Protein AF-A0A1Y0LL55-F1 (afdb_monomer_lite)

Secondary structure (DSSP, 8-state):
--TTHHHHHTGGGS-HHHHHHHHHHHHHHHHHHHHTTTSHHHHHHHHHHHHHHHHTHHHHHHHHHHHHHHHHHHHHHHHSS--S--PEEPPP-HHHHHHHHHHHHHT-HHHHHHHHHHHHHHTTTS--EE--

Structure (mmCIF, N/CA/C/O backbone):
data_AF-A0A1Y0LL55-F1
#
_entry.id   AF-A0A1Y0LL55-F1
#
loop_
_atom_site.group_PDB
_atom_site.id
_atom_site.type_symbol
_atom_site.label_atom_id
_atom_site.label_alt_id
_atom_site.label_comp_id
_atom_site.label_asym_id
_atom_site.label_entity_id
_atom_site.label_seq_id
_atom_site.pdbx_PDB_ins_code
_atom_site.Cartn_x
_atom_site.Cartn_y
_atom_site.Cartn_z
_atom_site.occupancy
_atom_site.B_iso_or_equiv
_atom_site.auth_seq_id
_atom_site.auth_comp_id
_atom_site.auth_asym_id
_atom_site.auth_atom_id
_atom_site.pdbx_PDB_model_num
ATOM 1 N N . MET A 1 1 ? -17.540 10.381 1.827 1.00 59.88 1 MET A N 1
ATOM 2 C CA . MET A 1 1 ? -16.760 10.309 0.572 1.00 59.88 1 MET A CA 1
ATOM 3 C C . MET A 1 1 ? -15.492 11.097 0.786 1.00 59.88 1 MET A C 1
ATOM 5 O O . MET A 1 1 ? -15.580 12.235 1.241 1.00 59.88 1 MET A O 1
ATOM 9 N N . THR A 1 2 ? -14.344 10.477 0.535 1.00 78.44 2 THR A N 1
ATOM 10 C CA . THR A 1 2 ? -13.044 11.134 0.664 1.00 78.44 2 THR A CA 1
ATOM 11 C C . THR A 1 2 ? -12.774 11.995 -0.571 1.00 78.44 2 THR A C 1
ATOM 13 O O . THR A 1 2 ? -13.475 11.919 -1.583 1.00 78.44 2 THR A O 1
ATOM 16 N N . THR A 1 3 ? -11.728 12.814 -0.516 1.00 86.62 3 THR A N 1
ATOM 17 C CA . THR A 1 3 ? -11.247 13.578 -1.676 1.00 86.62 3 THR A CA 1
ATOM 18 C C . THR A 1 3 ? -10.720 12.691 -2.810 1.00 86.62 3 THR A C 1
ATOM 20 O O . THR A 1 3 ? -10.562 13.173 -3.927 1.00 86.62 3 THR A O 1
ATOM 23 N N . PHE A 1 4 ? -10.467 11.402 -2.558 1.00 92.81 4 PHE A N 1
ATOM 24 C CA . PHE A 1 4 ? -9.881 10.479 -3.533 1.00 92.81 4 PHE A CA 1
ATOM 25 C C . PHE A 1 4 ? -10.923 9.667 -4.301 1.00 92.81 4 PHE A C 1
ATOM 27 O O . PHE A 1 4 ? -10.603 9.130 -5.361 1.00 92.81 4 PHE A O 1
ATOM 34 N N . SER A 1 5 ? -12.174 9.614 -3.826 1.00 88.81 5 SER A N 1
ATOM 35 C CA . SER A 1 5 ? -13.207 8.721 -4.365 1.00 88.81 5 SER A CA 1
ATOM 36 C C . SER A 1 5 ? -13.422 8.868 -5.882 1.00 88.81 5 SER A C 1
ATOM 38 O O . SER A 1 5 ? -13.623 7.868 -6.565 1.00 88.81 5 SER A O 1
ATOM 40 N N . HIS A 1 6 ? -13.313 10.082 -6.440 1.00 90.31 6 HIS A N 1
ATOM 41 C CA . HIS A 1 6 ? -13.411 10.292 -7.892 1.00 90.31 6 HIS A CA 1
ATOM 42 C C . HIS A 1 6 ? -12.240 9.654 -8.659 1.00 90.31 6 HIS A C 1
ATOM 44 O O . HIS A 1 6 ? -12.457 8.941 -9.633 1.00 90.31 6 HIS A O 1
ATOM 50 N N . ARG A 1 7 ? -10.991 9.863 -8.216 1.00 92.94 7 ARG A N 1
ATOM 51 C CA . ARG A 1 7 ? -9.810 9.254 -8.861 1.00 92.94 7 ARG A CA 1
ATOM 52 C C . ARG A 1 7 ? -9.822 7.734 -8.721 1.00 92.94 7 ARG A C 1
ATOM 54 O O . ARG A 1 7 ? -9.504 7.041 -9.678 1.00 92.94 7 ARG A O 1
ATOM 61 N N . LEU A 1 8 ? -10.257 7.221 -7.569 1.00 93.81 8 LEU A N 1
ATOM 62 C CA . LEU A 1 8 ? -10.407 5.785 -7.328 1.00 93.81 8 LEU A CA 1
ATOM 63 C C . LEU A 1 8 ? -11.434 5.142 -8.272 1.00 93.81 8 LEU A C 1
ATOM 65 O O . LEU A 1 8 ? -11.177 4.066 -8.806 1.00 93.81 8 LEU A O 1
ATOM 69 N N . ALA A 1 9 ? -12.557 5.814 -8.548 1.00 93.81 9 ALA A N 1
ATOM 70 C CA . ALA A 1 9 ? -13.571 5.317 -9.484 1.00 93.81 9 ALA A CA 1
ATOM 71 C C . ALA A 1 9 ? -13.036 5.143 -10.919 1.00 93.81 9 ALA A C 1
ATOM 73 O O . ALA A 1 9 ? -13.502 4.274 -11.656 1.00 93.81 9 ALA A O 1
ATOM 74 N N . HIS A 1 10 ? -12.032 5.936 -11.296 1.00 94.56 10 HIS A N 1
ATOM 75 C CA . HIS A 1 10 ? -11.400 5.915 -12.614 1.00 94.56 10 HIS A CA 1
ATOM 76 C C . HIS A 1 10 ? -9.976 5.344 -12.586 1.00 94.56 10 HIS A C 1
ATOM 78 O O . HIS A 1 10 ? -9.234 5.505 -13.547 1.00 94.56 10 HIS A O 1
ATOM 84 N N . ILE A 1 11 ? -9.578 4.635 -11.522 1.00 95.94 11 ILE A N 1
ATOM 85 C CA . ILE A 1 11 ? -8.182 4.203 -11.341 1.00 95.94 11 ILE A CA 1
ATOM 86 C C . ILE A 1 11 ? -7.641 3.377 -12.516 1.00 95.94 11 ILE A C 1
ATOM 88 O O . ILE A 1 11 ? -6.480 3.505 -12.878 1.00 95.94 11 ILE A O 1
ATOM 92 N N . LYS A 1 12 ? -8.494 2.577 -13.166 1.00 93.06 12 LYS A N 1
ATOM 93 C CA . LYS A 1 12 ? -8.114 1.732 -14.309 1.00 93.06 12 LYS A CA 1
ATOM 94 C C . LYS A 1 12 ? -7.797 2.511 -15.589 1.00 93.06 12 LYS A C 1
ATOM 96 O O . LYS A 1 12 ? -7.296 1.913 -16.532 1.00 93.06 12 LYS A O 1
ATOM 101 N N . THR A 1 13 ? -8.140 3.797 -15.654 1.00 95.25 13 THR A N 1
ATOM 102 C CA . THR A 1 13 ? -7.813 4.662 -16.797 1.00 95.25 13 THR A CA 1
ATOM 103 C C . THR A 1 13 ? -6.569 5.509 -16.550 1.00 95.25 13 THR A C 1
ATOM 105 O O . THR A 1 13 ? -6.166 6.244 -17.446 1.00 95.25 13 THR A O 1
ATOM 108 N N . LEU A 1 14 ? -6.005 5.460 -15.341 1.00 96.62 14 LEU A N 1
ATOM 109 C CA . LEU A 1 14 ? -4.765 6.144 -14.991 1.00 96.62 14 LEU A CA 1
ATOM 110 C C . LEU A 1 14 ? -3.565 5.322 -15.466 1.00 96.62 14 LEU A C 1
ATOM 112 O O . LEU A 1 14 ? -3.640 4.093 -15.542 1.00 96.62 14 LEU A O 1
ATOM 116 N N . ASP A 1 15 ? -2.456 5.993 -15.761 1.00 97.62 15 ASP A N 1
ATOM 117 C CA . ASP A 1 15 ? -1.201 5.301 -16.031 1.00 97.62 15 ASP A CA 1
ATOM 118 C C . ASP A 1 15 ? -0.525 4.814 -14.734 1.00 97.62 15 ASP A C 1
ATOM 120 O O . ASP A 1 15 ? -0.933 5.135 -13.612 1.00 97.62 15 ASP A O 1
ATOM 124 N N . CYS A 1 16 ? 0.529 4.007 -14.877 1.00 97.81 16 CYS A N 1
ATOM 125 C CA . CYS A 1 16 ? 1.219 3.435 -13.725 1.00 97.81 16 CYS A CA 1
ATOM 126 C C . CYS A 1 16 ? 1.883 4.489 -12.816 1.00 97.81 16 CYS A C 1
ATOM 128 O O . CYS A 1 16 ? 2.048 4.241 -11.619 1.00 97.81 16 CYS A O 1
ATOM 130 N N . PHE A 1 17 ? 2.251 5.663 -13.336 1.00 97.94 17 PHE A N 1
ATOM 131 C CA . PHE A 1 17 ? 2.842 6.731 -12.535 1.00 97.94 17 PHE A CA 1
ATOM 132 C C . PHE A 1 17 ? 1.770 7.397 -11.674 1.00 97.94 17 PHE A C 1
ATOM 134 O O . PHE A 1 17 ? 1.957 7.478 -10.459 1.00 97.94 17 PHE A O 1
ATOM 141 N N . ASP A 1 18 ? 0.633 7.750 -12.273 1.00 98.00 18 ASP A N 1
ATOM 142 C CA . ASP A 1 18 ? -0.514 8.364 -11.600 1.00 98.00 18 ASP A CA 1
ATOM 143 C C . ASP A 1 18 ? -1.133 7.451 -10.531 1.00 98.00 18 ASP A C 1
ATOM 145 O O . ASP A 1 18 ? -1.537 7.924 -9.464 1.00 98.00 18 ASP A O 1
ATOM 149 N N . ILE A 1 19 ? -1.195 6.136 -10.783 1.00 98.50 19 ILE A N 1
ATOM 150 C CA . ILE A 1 19 ? -1.665 5.146 -9.798 1.00 98.50 19 ILE A CA 1
ATOM 151 C C . ILE A 1 19 ? -0.746 5.130 -8.572 1.00 98.50 19 ILE A C 1
ATOM 153 O O . ILE A 1 19 ? -1.217 5.144 -7.430 1.00 98.50 19 ILE A O 1
ATOM 157 N N . VAL A 1 20 ? 0.572 5.101 -8.796 1.00 98.25 20 VAL A N 1
ATOM 158 C CA . VAL A 1 20 ? 1.561 5.079 -7.710 1.00 98.25 20 VAL A CA 1
ATOM 159 C C . VAL A 1 20 ? 1.545 6.392 -6.926 1.00 98.25 20 VAL A C 1
ATOM 161 O O . VAL A 1 20 ? 1.650 6.370 -5.699 1.00 98.25 20 VAL A O 1
ATOM 164 N N . ASP A 1 21 ? 1.373 7.525 -7.599 1.00 98.19 21 ASP A N 1
ATOM 165 C CA . ASP A 1 21 ? 1.327 8.830 -6.943 1.00 98.19 21 ASP A CA 1
ATOM 166 C C . ASP 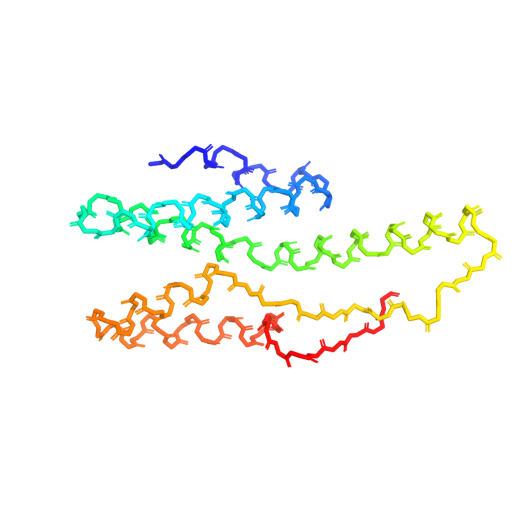A 1 21 ? 0.039 8.986 -6.114 1.00 98.19 21 ASP A C 1
ATO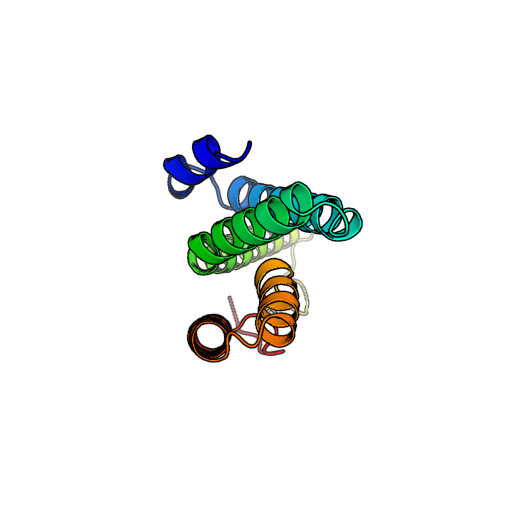M 168 O O . ASP A 1 21 ? 0.114 9.355 -4.940 1.00 98.19 21 ASP A O 1
ATOM 172 N N . LEU A 1 22 ? -1.121 8.561 -6.639 1.00 97.88 22 LEU A N 1
ATOM 173 C CA . LEU A 1 22 ? -2.375 8.481 -5.873 1.00 97.88 22 LEU A CA 1
ATOM 174 C C . LEU A 1 22 ? -2.218 7.625 -4.606 1.00 97.88 22 LEU A C 1
ATOM 176 O O . LEU A 1 22 ? -2.681 8.016 -3.533 1.00 97.88 22 LEU A O 1
ATOM 180 N N . HIS A 1 23 ? -1.559 6.468 -4.708 1.00 97.88 23 HIS A N 1
ATOM 181 C CA . HIS A 1 23 ? -1.296 5.607 -3.553 1.00 97.88 23 HIS A CA 1
ATOM 182 C C . HIS A 1 23 ? -0.509 6.344 -2.455 1.00 97.88 23 HIS A C 1
ATOM 184 O O . HIS A 1 23 ? -0.863 6.257 -1.274 1.00 97.88 23 HIS A O 1
ATOM 190 N N . PHE A 1 24 ? 0.525 7.104 -2.830 1.00 97.94 24 PHE A N 1
ATOM 191 C CA . PHE A 1 24 ? 1.308 7.883 -1.871 1.00 97.94 24 PHE A CA 1
ATOM 192 C C . PHE A 1 24 ? 0.537 9.075 -1.293 1.00 97.94 24 PHE A C 1
ATOM 194 O O . PHE A 1 24 ? 0.658 9.347 -0.098 1.00 97.94 24 PHE A O 1
ATOM 201 N N . GLU A 1 25 ? -0.306 9.743 -2.078 1.00 98.06 25 GLU A N 1
ATOM 202 C CA . GLU A 1 25 ? -1.183 10.803 -1.570 1.00 98.06 25 GLU A CA 1
ATOM 203 C C . GLU A 1 25 ? -2.162 10.278 -0.508 1.00 98.06 25 GLU A C 1
ATOM 205 O O . GLU A 1 25 ? -2.301 10.877 0.565 1.00 98.06 25 GLU A O 1
ATOM 210 N N . ILE A 1 26 ? -2.795 9.125 -0.761 1.00 98.06 26 ILE A N 1
ATOM 211 C CA . ILE A 1 26 ? -3.673 8.468 0.217 1.00 98.06 26 ILE A CA 1
ATOM 212 C C . ILE A 1 26 ? -2.874 8.113 1.478 1.00 98.06 26 ILE A C 1
ATOM 214 O O . ILE A 1 26 ? -3.347 8.343 2.593 1.00 98.06 26 ILE A O 1
ATOM 218 N N . GLN A 1 27 ? -1.641 7.613 1.338 1.00 97.94 27 GLN A N 1
ATOM 219 C CA . GLN A 1 27 ? -0.771 7.320 2.479 1.00 97.94 27 GLN A CA 1
ATOM 220 C C . GLN A 1 27 ? -0.511 8.558 3.356 1.00 97.94 27 GLN A C 1
ATOM 222 O O . GLN A 1 27 ? -0.572 8.460 4.585 1.00 97.94 27 GLN A O 1
ATOM 227 N N . GLU A 1 28 ? -0.231 9.718 2.766 1.00 98.38 28 GLU A N 1
ATOM 228 C CA . GLU A 1 28 ? -0.023 10.953 3.532 1.00 98.38 28 GLU A CA 1
ATOM 229 C C . GLU A 1 28 ? -1.315 11.453 4.198 1.00 98.38 28 GLU A C 1
ATOM 231 O O . GLU A 1 28 ? -1.292 11.931 5.342 1.00 98.38 28 GLU A O 1
ATOM 236 N N . ALA A 1 29 ? -2.466 11.260 3.549 1.00 98.25 29 ALA A N 1
ATOM 237 C CA . ALA A 1 29 ? -3.768 11.541 4.148 1.00 98.25 29 ALA A CA 1
ATOM 238 C C . ALA A 1 29 ? -4.052 10.636 5.363 1.00 98.25 29 ALA A C 1
ATOM 240 O O . ALA A 1 29 ? -4.467 11.140 6.411 1.00 98.25 29 ALA A O 1
ATOM 241 N N . ILE A 1 30 ? -3.746 9.331 5.279 1.00 98.50 30 ILE A N 1
ATOM 242 C CA . ILE A 1 30 ? -3.855 8.384 6.407 1.00 98.50 30 ILE A CA 1
ATOM 243 C C . ILE A 1 30 ? -3.022 8.876 7.594 1.00 98.50 30 ILE A C 1
ATOM 245 O O . ILE A 1 30 ? -3.532 8.968 8.715 1.00 98.50 30 ILE A O 1
ATOM 249 N N . LYS A 1 31 ? -1.751 9.232 7.359 1.00 98.38 31 LYS A N 1
ATOM 250 C CA . LYS A 1 31 ? -0.850 9.736 8.410 1.00 98.38 31 LYS A CA 1
ATOM 251 C C . LYS A 1 31 ? -1.414 10.988 9.073 1.00 98.38 31 LYS A C 1
ATOM 253 O O . LYS A 1 31 ? -1.382 11.110 10.301 1.00 98.38 31 LYS A O 1
ATOM 258 N N . THR A 1 32 ? -1.956 11.902 8.273 1.00 98.19 32 THR A N 1
ATOM 259 C CA . THR A 1 32 ? -2.526 13.163 8.756 1.00 98.19 32 THR A CA 1
ATOM 260 C C . THR A 1 32 ? -3.759 12.925 9.624 1.00 98.19 32 THR A C 1
ATOM 262 O O . THR A 1 32 ? -3.803 13.425 10.752 1.00 98.19 32 THR A O 1
ATOM 265 N N . ALA A 1 33 ? -4.711 12.115 9.156 1.00 98.00 33 ALA A N 1
ATOM 266 C CA . ALA A 1 33 ? -5.928 11.790 9.898 1.00 98.00 33 ALA A CA 1
ATOM 267 C C . ALA A 1 33 ? -5.609 11.020 11.192 1.00 98.00 33 ALA A C 1
ATOM 269 O O . ALA A 1 33 ? -6.033 11.397 12.287 1.00 98.00 33 ALA A O 1
ATOM 270 N N . TYR A 1 34 ? -4.755 9.994 11.118 1.00 97.88 34 TYR A N 1
ATOM 271 C CA . TYR A 1 34 ? -4.413 9.177 12.283 1.00 97.88 34 TYR A CA 1
ATOM 272 C C . TYR A 1 34 ? -3.589 9.933 13.341 1.00 97.88 34 TYR A C 1
ATOM 274 O O . TYR A 1 34 ? -3.683 9.657 14.547 1.00 97.88 34 TYR A O 1
ATOM 282 N N . ARG A 1 35 ? -2.810 10.948 12.944 1.00 98.06 35 ARG A N 1
ATOM 283 C CA . ARG A 1 35 ? -2.168 11.866 13.899 1.00 98.06 35 ARG A CA 1
ATOM 284 C C . ARG A 1 35 ? -3.205 12.558 14.794 1.00 98.06 35 ARG A C 1
ATOM 286 O O . ARG A 1 35 ? -2.940 12.738 15.982 1.00 98.06 35 ARG A O 1
ATOM 293 N N . LEU A 1 36 ? -4.387 12.862 14.255 1.00 97.81 36 LEU A N 1
ATOM 294 C CA . LEU A 1 36 ? -5.495 13.539 14.937 1.00 97.81 36 LEU A CA 1
ATOM 295 C C . LEU A 1 36 ? -6.556 12.587 15.521 1.00 97.81 36 LEU A C 1
ATOM 297 O O . LEU A 1 36 ? -7.565 13.053 16.040 1.00 97.81 36 LEU A O 1
ATOM 301 N N . ARG A 1 37 ? -6.306 11.270 15.535 1.00 97.50 37 ARG A N 1
ATOM 302 C CA . ARG A 1 37 ? -7.225 10.192 15.978 1.00 97.50 37 ARG A CA 1
ATOM 303 C C . ARG A 1 37 ? -7.892 10.334 17.356 1.00 97.50 37 ARG A C 1
ATOM 305 O O . ARG A 1 37 ? -8.717 9.499 17.704 1.00 97.50 37 ARG A O 1
ATOM 312 N N . LYS A 1 38 ? -7.479 11.299 18.187 1.00 97.25 38 LYS A N 1
ATOM 313 C CA . LYS A 1 38 ? -8.196 11.612 19.436 1.00 97.25 38 LYS A CA 1
ATOM 314 C C . LYS A 1 38 ? -9.592 12.168 19.141 1.00 97.25 38 LYS A C 1
ATOM 316 O O . LYS A 1 38 ? -10.486 11.978 19.955 1.00 97.25 38 LYS A O 1
ATOM 321 N N . ASP A 1 39 ? -9.762 12.827 17.996 1.00 97.94 39 ASP A N 1
ATOM 322 C CA . ASP A 1 39 ? -11.072 13.131 17.429 1.00 97.94 39 ASP A CA 1
ATOM 323 C C . ASP A 1 39 ? -11.629 11.864 16.744 1.00 97.94 39 ASP A C 1
ATOM 325 O O . ASP A 1 39 ? -11.009 11.365 15.796 1.00 97.94 39 ASP A O 1
ATOM 329 N N . PRO A 1 40 ? -12.793 11.339 17.179 1.00 97.00 40 PRO A N 1
ATOM 330 C CA . PRO A 1 40 ? -13.427 10.178 16.558 1.00 97.00 40 PRO A CA 1
ATOM 331 C C . PRO A 1 40 ? -13.668 10.332 15.052 1.00 97.00 40 PRO A C 1
ATOM 333 O O . PRO A 1 40 ? -13.567 9.349 14.320 1.00 97.00 40 PRO A O 1
ATOM 336 N N . LYS A 1 41 ? -13.924 11.554 14.561 1.00 97.50 41 LYS A N 1
ATOM 337 C CA . LYS A 1 41 ? -14.108 11.806 13.122 1.00 97.50 41 LYS A CA 1
ATOM 338 C C . LYS A 1 41 ? -12.819 11.571 12.342 1.00 97.50 41 LYS A C 1
ATOM 340 O O . LYS A 1 41 ? -12.848 11.002 11.257 1.00 97.50 41 LYS A O 1
ATOM 345 N N . GLN A 1 42 ? -11.684 11.967 12.914 1.00 98.06 42 GLN A N 1
ATOM 346 C CA . GLN A 1 42 ? -10.365 11.769 12.310 1.00 98.06 42 GLN A CA 1
ATOM 347 C C . GLN A 1 42 ? -9.937 10.302 12.356 1.00 98.06 42 GLN A C 1
ATOM 349 O O . GLN A 1 42 ? -9.309 9.815 11.419 1.00 98.06 42 GLN A O 1
ATOM 354 N N . LEU A 1 43 ? -10.312 9.571 13.411 1.00 97.94 43 LEU A N 1
ATOM 355 C CA . LEU A 1 43 ? -10.109 8.125 13.450 1.00 97.94 43 LEU A CA 1
ATOM 356 C C . LEU A 1 43 ? -10.950 7.408 12.382 1.00 97.94 43 LEU A C 1
ATOM 358 O O . LEU A 1 43 ? -10.402 6.569 11.673 1.00 97.94 43 LEU A O 1
ATOM 362 N N . SER A 1 44 ? -12.234 7.762 12.234 1.00 97.56 44 SER A N 1
ATOM 363 C CA . SER A 1 44 ? -13.099 7.215 11.174 1.00 97.56 44 SER A CA 1
ATOM 364 C C . SER A 1 44 ? -12.514 7.487 9.791 1.00 97.56 44 SER A C 1
ATOM 366 O O . SER A 1 44 ? -12.342 6.563 9.005 1.00 97.56 44 SER A O 1
ATOM 368 N N . LEU A 1 45 ? -12.093 8.729 9.535 1.00 97.81 45 LEU A N 1
ATOM 369 C CA . LEU A 1 45 ? -11.454 9.102 8.276 1.00 97.81 45 LEU A CA 1
ATOM 370 C C . LEU A 1 45 ? -10.166 8.305 8.017 1.00 97.81 45 LEU A C 1
ATOM 372 O O . LEU A 1 45 ? -9.928 7.871 6.896 1.00 97.81 45 LEU A O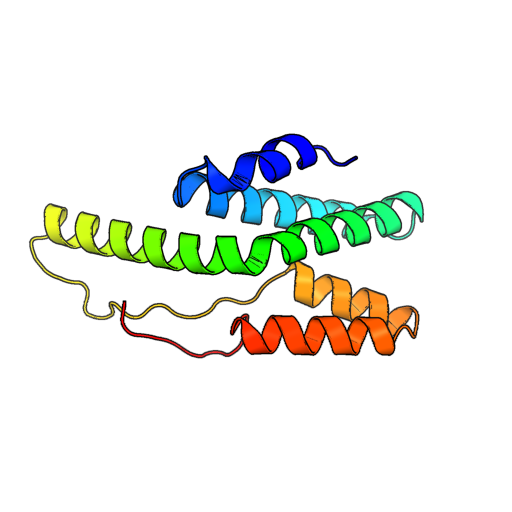 1
ATOM 376 N N . ALA A 1 46 ? -9.333 8.082 9.038 1.00 98.31 46 ALA A N 1
ATOM 377 C CA . ALA A 1 46 ? -8.128 7.267 8.88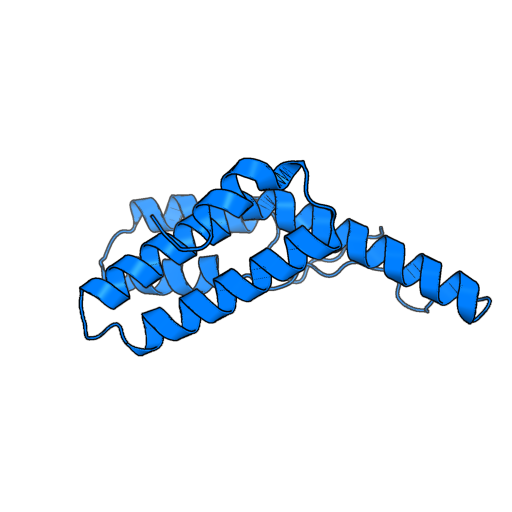7 1.00 98.31 46 ALA A CA 1
ATOM 378 C C . ALA A 1 46 ? -8.456 5.812 8.513 1.00 98.31 46 ALA A C 1
ATOM 380 O O . ALA A 1 46 ? -7.726 5.220 7.721 1.00 98.31 46 ALA A O 1
ATOM 381 N N . ILE A 1 47 ? -9.535 5.245 9.065 1.00 98.00 47 ILE A N 1
ATOM 382 C CA . ILE A 1 47 ? -10.014 3.899 8.718 1.00 98.00 47 ILE A CA 1
ATOM 383 C C . ILE A 1 47 ? -10.495 3.873 7.265 1.00 98.00 47 ILE A C 1
ATOM 385 O O . ILE A 1 47 ? -10.003 3.047 6.501 1.00 98.00 47 ILE A O 1
ATOM 389 N N . GLU A 1 48 ? -11.365 4.808 6.872 1.00 97.69 48 GLU A N 1
ATOM 390 C CA . GLU A 1 48 ? -11.880 4.927 5.498 1.00 97.69 48 GLU A CA 1
ATOM 391 C C . GLU A 1 48 ? -10.738 5.047 4.479 1.00 97.69 48 GLU A C 1
ATOM 393 O O . GLU A 1 48 ? -10.698 4.317 3.493 1.00 97.69 48 GLU A O 1
ATOM 398 N N . LEU A 1 49 ? -9.745 5.900 4.747 1.00 98.50 49 LEU A N 1
ATOM 399 C CA . LEU A 1 49 ? -8.580 6.058 3.874 1.00 98.50 49 LEU A CA 1
ATOM 400 C C . LEU A 1 49 ? -7.706 4.795 3.817 1.00 98.50 49 LEU A C 1
ATOM 402 O O . LEU A 1 49 ? -7.157 4.474 2.763 1.00 98.50 49 LEU A O 1
ATOM 406 N N . CYS A 1 50 ? -7.562 4.060 4.928 1.00 98.38 50 CYS A N 1
ATOM 407 C CA . CYS A 1 50 ? -6.866 2.772 4.906 1.00 98.38 50 CYS A CA 1
ATOM 408 C C . CYS A 1 50 ? -7.611 1.755 4.038 1.00 98.38 50 CYS A C 1
ATOM 410 O O . CYS A 1 50 ? -6.974 1.043 3.266 1.00 98.38 50 CYS A O 1
ATOM 412 N N . GLU A 1 51 ? -8.936 1.687 4.157 1.00 97.00 51 GLU A N 1
ATOM 413 C CA . GLU A 1 51 ? -9.783 0.798 3.360 1.00 97.00 51 GLU A CA 1
ATOM 414 C C . GLU A 1 51 ? -9.718 1.149 1.872 1.00 97.00 51 GLU A C 1
ATOM 416 O O . GLU A 1 51 ? -9.507 0.257 1.053 1.00 97.00 51 GLU A O 1
ATOM 421 N N . GLU A 1 52 ? -9.797 2.434 1.519 1.00 96.94 52 GLU A N 1
ATOM 422 C CA . GLU A 1 52 ? -9.613 2.909 0.145 1.00 96.94 52 GLU A CA 1
ATOM 423 C C . GLU A 1 52 ? -8.232 2.517 -0.400 1.00 96.94 52 GLU A C 1
ATOM 425 O O . GLU A 1 52 ? -8.142 1.926 -1.475 1.00 96.94 52 GLU A O 1
ATOM 430 N N . SER A 1 53 ? -7.162 2.752 0.367 1.00 97.81 53 SER A N 1
ATOM 431 C CA . SER A 1 53 ? -5.793 2.367 -0.005 1.00 97.81 53 SER A CA 1
ATOM 432 C C . SER A 1 53 ? -5.658 0.858 -0.249 1.00 97.81 53 SER A C 1
ATOM 434 O O . SER A 1 53 ? -5.051 0.433 -1.229 1.00 97.81 53 SER A O 1
ATOM 436 N N . ILE A 1 54 ? -6.268 0.039 0.613 1.00 97.75 54 ILE A N 1
ATOM 437 C CA . ILE A 1 54 ? -6.256 -1.425 0.500 1.00 97.75 54 ILE A CA 1
ATOM 438 C C . ILE A 1 54 ? -7.111 -1.903 -0.677 1.00 97.75 54 ILE A C 1
ATOM 440 O O . ILE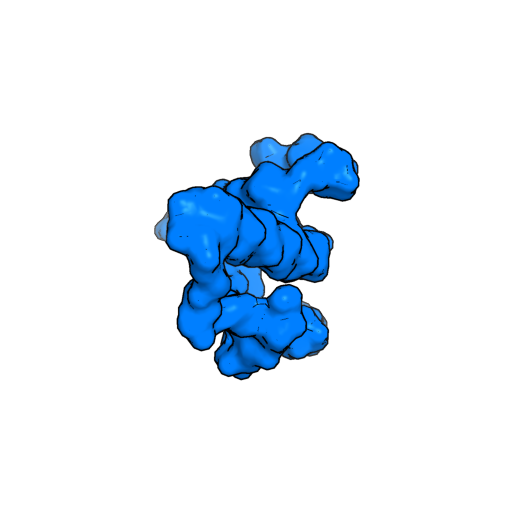 A 1 54 ? -6.749 -2.883 -1.329 1.00 97.75 54 ILE A O 1
ATOM 444 N N . SER A 1 55 ? -8.216 -1.224 -0.985 1.00 96.06 55 SER A N 1
ATOM 445 C CA . SER A 1 55 ? -9.120 -1.614 -2.074 1.00 96.06 55 SER A CA 1
ATOM 446 C C . SER A 1 55 ? -8.465 -1.586 -3.458 1.00 96.06 55 SER A C 1
ATOM 448 O O . SER A 1 55 ? -8.917 -2.300 -4.345 1.00 96.06 55 SER A O 1
ATOM 450 N N . ILE A 1 56 ? -7.387 -0.812 -3.618 1.00 97.31 56 ILE A N 1
ATOM 451 C CA . ILE A 1 56 ? -6.633 -0.672 -4.873 1.00 97.31 56 ILE A CA 1
ATOM 452 C C . ILE A 1 56 ? -5.237 -1.305 -4.825 1.00 97.31 56 ILE A C 1
ATOM 454 O O . ILE A 1 56 ? -4.438 -1.110 -5.736 1.00 97.31 56 ILE A O 1
ATOM 458 N N . SER A 1 57 ? -4.891 -1.999 -3.742 1.00 97.81 57 SER A N 1
ATOM 459 C CA . SER A 1 57 ? -3.510 -2.441 -3.490 1.00 97.81 57 SER A CA 1
ATOM 460 C C . SER A 1 57 ? -2.978 -3.464 -4.507 1.00 97.81 57 SER A C 1
ATOM 462 O O . SER A 1 57 ? -1.790 -3.449 -4.810 1.00 97.81 57 SER A O 1
ATOM 464 N N . ASP A 1 58 ? -3.827 -4.290 -5.107 1.00 97.25 58 ASP A N 1
ATOM 465 C CA . ASP A 1 58 ? -3.466 -5.181 -6.218 1.00 97.25 58 ASP A CA 1
ATOM 466 C C . ASP A 1 58 ? -3.132 -4.401 -7.502 1.00 97.25 58 ASP A C 1
ATOM 468 O O . ASP A 1 58 ? -2.139 -4.671 -8.174 1.00 97.25 58 ASP A O 1
ATOM 472 N N . ILE A 1 59 ? -3.913 -3.368 -7.815 1.00 98.06 59 ILE A N 1
ATOM 473 C CA . ILE A 1 59 ? -3.652 -2.480 -8.955 1.00 98.06 59 ILE A CA 1
ATOM 474 C C . ILE A 1 59 ? -2.345 -1.709 -8.733 1.00 98.06 59 ILE A C 1
ATOM 476 O O . ILE A 1 59 ? -1.529 -1.570 -9.644 1.00 98.06 59 ILE A O 1
ATOM 480 N N . VAL A 1 60 ? -2.123 -1.226 -7.509 1.00 98.25 60 VAL A N 1
ATOM 481 C CA . VAL A 1 60 ? -0.926 -0.455 -7.161 1.00 98.25 60 VAL A CA 1
ATOM 482 C C . VAL A 1 60 ? 0.337 -1.306 -7.261 1.00 98.25 60 VAL A C 1
ATOM 484 O O . VAL A 1 60 ? 1.337 -0.802 -7.770 1.00 98.25 60 VAL A O 1
ATOM 487 N N . ILE A 1 61 ? 0.333 -2.567 -6.805 1.00 97.56 61 ILE A N 1
ATOM 488 C CA . ILE A 1 61 ? 1.554 -3.385 -6.876 1.00 97.56 61 ILE A CA 1
ATOM 489 C C . ILE A 1 61 ? 1.966 -3.636 -8.332 1.00 97.56 61 ILE A C 1
ATOM 491 O O . ILE A 1 61 ? 3.147 -3.522 -8.659 1.00 97.56 61 ILE A O 1
ATOM 495 N N . GLU A 1 62 ? 1.006 -3.867 -9.229 1.00 97.62 62 GLU A N 1
ATOM 496 C CA . GLU A 1 62 ? 1.283 -4.028 -10.659 1.00 97.62 62 GLU A CA 1
ATOM 497 C C . GLU A 1 62 ? 1.754 -2.717 -11.304 1.00 97.62 62 GLU A C 1
ATOM 499 O O . GLU A 1 62 ? 2.746 -2.712 -12.038 1.00 97.62 62 GLU A O 1
ATOM 504 N N . ALA A 1 63 ? 1.146 -1.581 -10.945 1.00 98.31 63 ALA A N 1
ATOM 505 C CA . ALA A 1 63 ? 1.613 -0.266 -11.381 1.00 98.31 63 ALA A CA 1
ATOM 506 C C . ALA A 1 63 ? 3.042 0.041 -10.895 1.00 98.31 63 ALA A C 1
ATOM 508 O O . ALA A 1 63 ? 3.850 0.592 -11.641 1.00 98.31 63 ALA A O 1
ATOM 509 N N . MET A 1 64 ? 3.406 -0.353 -9.670 1.00 98.06 64 MET A N 1
ATOM 510 C CA . MET A 1 64 ? 4.773 -0.201 -9.158 1.00 98.06 64 MET A CA 1
ATOM 511 C C . MET A 1 64 ? 5.783 -1.034 -9.956 1.00 98.06 64 MET A C 1
ATOM 513 O O . MET A 1 64 ? 6.873 -0.538 -10.254 1.00 98.06 64 MET A O 1
ATOM 517 N N . LYS A 1 65 ? 5.431 -2.269 -10.337 1.00 97.56 65 LYS A N 1
ATOM 518 C CA . LYS A 1 65 ? 6.276 -3.114 -11.197 1.00 97.56 65 LYS A CA 1
ATOM 519 C C . LYS A 1 65 ? 6.455 -2.498 -12.579 1.00 97.56 65 LYS A C 1
ATOM 521 O O . LYS A 1 65 ? 7.570 -2.445 -13.093 1.00 97.56 65 LYS A O 1
ATOM 526 N N . GLU A 1 66 ? 5.381 -1.992 -13.175 1.00 97.88 66 GLU A N 1
ATOM 527 C CA . GLU A 1 66 ? 5.445 -1.330 -14.478 1.00 97.88 66 GLU A CA 1
ATOM 528 C C . GLU A 1 66 ? 6.272 -0.039 -14.436 1.00 97.88 66 GLU A C 1
ATOM 530 O O . GLU A 1 66 ? 7.159 0.147 -15.272 1.00 97.88 66 GLU A O 1
ATOM 535 N N . LYS A 1 67 ? 6.088 0.789 -13.403 1.00 97.50 67 LYS A N 1
ATOM 536 C CA . LYS A 1 67 ? 6.914 1.979 -13.151 1.00 97.50 67 LYS A CA 1
ATOM 537 C C . LYS A 1 67 ? 8.394 1.618 -12.990 1.00 97.50 67 LYS A C 1
ATOM 539 O O . LYS A 1 67 ? 9.258 2.350 -13.470 1.00 97.50 67 LYS A O 1
ATOM 544 N N . HIS A 1 68 ? 8.714 0.489 -12.348 1.00 97.06 68 HIS A N 1
ATOM 545 C CA . HIS A 1 68 ? 10.094 -0.003 -12.246 1.00 97.06 68 HIS A CA 1
ATOM 546 C C . HIS A 1 68 ? 10.649 -0.434 -13.605 1.00 97.06 68 HIS A C 1
ATOM 548 O O . HIS A 1 68 ? 11.737 0.009 -13.964 1.00 97.06 68 HIS A O 1
ATOM 554 N N . ARG A 1 69 ? 9.895 -1.201 -14.408 1.00 96.50 69 ARG A N 1
ATOM 555 C CA . ARG A 1 69 ? 10.291 -1.560 -15.785 1.00 96.50 69 ARG A CA 1
ATOM 556 C C . ARG A 1 69 ? 10.565 -0.325 -16.645 1.00 96.50 69 ARG A C 1
ATOM 558 O O . ARG A 1 69 ? 11.590 -0.269 -17.321 1.00 96.50 69 ARG A O 1
ATOM 565 N N . ALA A 1 70 ? 9.685 0.675 -16.589 1.00 96.00 70 ALA A N 1
ATOM 566 C CA . ALA A 1 70 ? 9.849 1.926 -17.324 1.00 96.00 70 ALA A CA 1
ATOM 567 C C . ALA A 1 70 ? 11.147 2.650 -16.932 1.00 96.00 70 ALA A C 1
ATOM 569 O O . ALA A 1 70 ? 11.903 3.068 -17.804 1.00 96.00 70 ALA A O 1
ATOM 570 N N . ARG A 1 71 ? 11.454 2.715 -15.629 1.00 94.75 71 ARG A N 1
ATOM 571 C CA . ARG A 1 71 ? 12.698 3.315 -15.119 1.00 94.75 71 ARG A CA 1
ATOM 572 C C . ARG A 1 71 ? 13.952 2.541 -15.515 1.00 94.75 71 ARG A C 1
ATOM 574 O O . ARG A 1 71 ? 14.974 3.157 -15.794 1.00 94.75 71 ARG A O 1
ATOM 581 N N . LEU A 1 72 ? 13.897 1.207 -15.541 1.00 95.31 72 LEU A N 1
ATOM 582 C CA . LEU A 1 72 ? 15.020 0.393 -16.018 1.00 95.31 72 LEU A CA 1
ATOM 583 C C . LEU A 1 72 ? 15.309 0.665 -17.496 1.00 95.31 72 LEU A C 1
ATOM 585 O O . LEU A 1 72 ? 16.471 0.813 -17.867 1.00 95.31 72 LEU A O 1
ATOM 589 N N . LYS A 1 73 ? 14.255 0.764 -18.314 1.00 94.88 73 LYS A N 1
ATOM 590 C CA . LYS A 1 73 ? 14.379 1.097 -19.734 1.00 94.88 73 LYS A CA 1
ATOM 591 C C . LYS A 1 73 ? 14.944 2.503 -19.932 1.00 94.88 73 LYS A C 1
ATOM 593 O O . LYS A 1 73 ? 15.904 2.661 -20.669 1.00 94.88 73 LYS A O 1
ATOM 598 N N . GLU A 1 74 ? 14.401 3.498 -19.232 1.00 95.00 74 GLU A N 1
ATOM 599 C CA . GLU A 1 74 ? 14.905 4.877 -19.275 1.00 95.00 74 GLU A CA 1
ATOM 600 C C . GLU A 1 74 ? 16.393 4.942 -18.901 1.00 95.00 74 GLU A C 1
ATOM 602 O O . GLU A 1 74 ? 17.179 5.607 -19.572 1.00 95.00 74 GLU A O 1
ATOM 607 N N . TYR A 1 75 ? 16.804 4.206 -17.865 1.00 94.50 75 TYR A N 1
ATOM 608 C CA . TYR A 1 75 ? 18.209 4.115 -17.484 1.00 94.50 75 TYR A CA 1
ATOM 609 C C . TYR A 1 75 ? 19.073 3.507 -18.598 1.00 94.50 75 TYR A C 1
ATOM 611 O O . TYR A 1 75 ? 20.133 4.047 -18.904 1.00 94.50 75 TYR A O 1
ATOM 619 N N . GLU A 1 76 ? 18.639 2.400 -19.205 1.00 95.31 76 GLU A N 1
ATOM 620 C CA . GLU A 1 76 ? 19.364 1.754 -20.306 1.00 95.31 76 GLU A CA 1
ATOM 621 C C . GLU A 1 76 ? 19.477 2.678 -21.526 1.00 95.31 76 GLU A C 1
ATOM 623 O O . GLU A 1 76 ? 20.561 2.790 -22.095 1.00 95.31 76 GLU A O 1
ATOM 628 N N . ASP A 1 77 ? 18.409 3.403 -21.864 1.00 96.06 77 ASP A N 1
ATOM 629 C CA . ASP A 1 77 ? 18.379 4.360 -22.974 1.00 96.06 77 ASP A CA 1
ATOM 630 C C . ASP A 1 77 ? 19.343 5.545 -22.741 1.00 96.06 77 ASP A C 1
ATOM 632 O O . ASP A 1 77 ? 19.988 6.018 -23.679 1.00 96.06 77 ASP A O 1
ATOM 636 N N . VAL A 1 78 ? 19.477 6.019 -21.495 1.00 96.31 78 VAL A N 1
ATOM 637 C CA . VAL A 1 78 ? 20.338 7.165 -21.135 1.00 96.31 78 VAL A CA 1
ATOM 638 C C . VAL A 1 78 ? 21.802 6.764 -20.931 1.00 96.31 78 VAL A C 1
ATOM 640 O O . VAL A 1 78 ? 22.707 7.501 -21.322 1.00 96.31 78 VAL A O 1
ATOM 643 N N . VAL A 1 79 ? 22.055 5.625 -20.285 1.00 95.00 79 VAL A N 1
ATOM 644 C CA . VAL A 1 79 ? 23.402 5.206 -19.851 1.00 95.00 79 VAL A CA 1
ATOM 645 C C . VAL A 1 79 ? 24.037 4.214 -20.833 1.00 95.00 79 VAL A C 1
ATOM 647 O O . VAL A 1 79 ? 25.259 4.067 -20.859 1.00 95.00 79 VAL A O 1
ATOM 650 N N . GLY A 1 80 ? 23.237 3.535 -21.660 1.00 95.06 80 GLY A N 1
ATOM 651 C CA . GLY A 1 80 ? 23.694 2.517 -22.610 1.00 95.06 80 GLY A CA 1
ATOM 652 C C . GLY A 1 80 ? 24.027 1.165 -21.969 1.00 95.06 80 GLY A C 1
ATOM 653 O O . GLY A 1 80 ? 24.672 0.328 -22.599 1.00 95.06 80 GLY A O 1
ATOM 654 N N . MET A 1 81 ? 23.632 0.946 -20.711 1.00 92.38 81 MET A N 1
ATOM 655 C CA . MET A 1 81 ? 23.805 -0.324 -20.002 1.00 92.38 81 MET A CA 1
ATOM 656 C C . MET A 1 81 ? 22.676 -0.558 -18.999 1.00 92.38 81 MET A C 1
ATOM 658 O O . MET A 1 81 ? 22.074 0.388 -18.496 1.00 92.38 81 MET A O 1
ATOM 662 N N . LYS A 1 82 ? 22.426 -1.822 -18.651 1.00 88.44 82 LYS A N 1
ATOM 663 C CA . LYS A 1 82 ? 21.450 -2.178 -17.615 1.00 88.44 82 LYS A CA 1
ATOM 664 C C . LYS A 1 82 ? 22.019 -1.967 -16.207 1.00 88.44 82 LYS A C 1
ATOM 666 O O . LYS A 1 82 ? 23.200 -2.254 -15.990 1.00 88.44 82 LYS A O 1
ATOM 671 N N . PRO A 1 83 ? 21.197 -1.543 -15.229 1.00 88.75 83 PRO A N 1
ATOM 672 C CA . PRO A 1 83 ? 21.598 -1.542 -13.827 1.00 88.75 83 PRO A CA 1
ATOM 673 C C . PRO A 1 83 ? 21.996 -2.944 -13.359 1.00 88.75 83 PRO A C 1
ATOM 675 O O . PRO A 1 83 ? 21.425 -3.943 -13.793 1.00 88.75 83 PRO A O 1
ATOM 678 N N . SER A 1 84 ? 22.924 -3.019 -12.405 1.00 86.12 84 SER A N 1
ATOM 679 C CA . SER A 1 84 ? 23.358 -4.290 -11.806 1.00 86.12 84 SER A CA 1
ATOM 680 C C . SER A 1 84 ? 22.252 -5.012 -11.029 1.00 86.12 84 SER A C 1
ATOM 682 O O . SER A 1 84 ? 22.332 -6.222 -10.826 1.00 86.12 84 SER A O 1
ATOM 684 N N . ASN A 1 85 ? 21.220 -4.284 -10.595 1.00 88.06 85 ASN A N 1
ATOM 685 C CA . ASN A 1 85 ? 20.055 -4.837 -9.923 1.00 88.06 85 ASN A CA 1
ATOM 686 C C . ASN A 1 85 ? 18.772 -4.378 -10.620 1.00 88.06 85 ASN A C 1
ATOM 688 O O . ASN A 1 85 ? 18.386 -3.214 -10.527 1.00 88.06 85 ASN A O 1
ATOM 692 N N . THR A 1 86 ? 18.111 -5.312 -11.295 1.00 94.00 86 THR A N 1
ATOM 693 C CA . THR A 1 86 ? 16.846 -5.090 -12.005 1.00 94.00 86 THR A CA 1
ATOM 694 C C . THR A 1 86 ? 15.635 -5.601 -11.231 1.00 94.00 86 THR A C 1
ATOM 696 O O . THR A 1 86 ? 14.505 -5.355 -11.640 1.00 94.00 86 THR A O 1
ATOM 699 N N . LYS A 1 87 ? 15.846 -6.286 -10.103 1.00 96.19 87 LYS A N 1
ATOM 700 C CA . LYS A 1 87 ? 14.778 -6.946 -9.351 1.00 96.19 87 LYS A CA 1
ATOM 701 C C . LYS A 1 87 ? 13.797 -5.942 -8.765 1.00 96.19 87 LYS A C 1
ATOM 703 O O . LYS A 1 87 ? 14.192 -4.897 -8.242 1.00 96.19 87 LYS A O 1
ATOM 708 N N . PHE A 1 88 ? 12.525 -6.310 -8.788 1.00 96.62 88 PHE A N 1
ATOM 709 C CA . PHE A 1 88 ? 11.483 -5.616 -8.052 1.00 96.62 88 PHE A CA 1
ATOM 710 C C . PHE A 1 88 ? 11.441 -6.131 -6.619 1.00 96.62 88 PHE A C 1
ATOM 712 O O . PHE A 1 88 ? 11.315 -7.333 -6.402 1.00 96.62 88 PHE A O 1
ATOM 719 N N . PHE A 1 89 ? 11.512 -5.233 -5.639 1.00 95.88 89 PHE A N 1
ATOM 720 C CA . PHE A 1 89 ? 11.372 -5.576 -4.225 1.00 95.88 89 PHE A CA 1
ATOM 721 C C . PHE A 1 89 ? 9.992 -5.158 -3.742 1.00 95.88 89 PHE A C 1
ATOM 723 O O . PHE A 1 89 ? 9.620 -3.993 -3.879 1.00 95.88 89 PHE A O 1
ATOM 730 N N . TYR A 1 90 ? 9.258 -6.093 -3.141 1.00 96.62 90 TYR A N 1
ATOM 731 C CA . TYR A 1 90 ? 7.924 -5.813 -2.623 1.00 96.62 90 TYR A CA 1
ATOM 732 C C . TYR A 1 90 ? 8.012 -4.865 -1.414 1.00 96.62 90 TYR A C 1
ATOM 734 O O . TYR A 1 90 ? 8.582 -5.243 -0.383 1.00 96.62 90 TYR A O 1
ATOM 742 N N . PRO A 1 91 ? 7.458 -3.642 -1.502 1.00 95.88 91 PRO A N 1
ATOM 743 C CA . PRO A 1 91 ? 7.569 -2.659 -0.434 1.00 95.88 91 PRO A CA 1
ATOM 744 C C . PRO A 1 91 ? 6.567 -2.936 0.691 1.00 95.88 91 PRO A C 1
ATOM 746 O O . PRO A 1 91 ? 5.629 -3.721 0.553 1.00 95.88 91 PRO A O 1
ATOM 749 N N . SER A 1 92 ? 6.740 -2.253 1.819 1.00 95.69 92 SER A N 1
ATOM 750 C CA . SER A 1 92 ? 5.734 -2.209 2.885 1.00 95.69 92 SER A CA 1
ATOM 751 C C . SER A 1 92 ? 4.566 -1.303 2.498 1.00 95.69 92 SER A C 1
ATOM 753 O O . SER A 1 92 ? 4.762 -0.267 1.869 1.00 95.69 92 SER A O 1
ATOM 755 N N . HIS A 1 93 ? 3.360 -1.640 2.953 1.00 97.38 93 HIS A N 1
ATOM 756 C CA . HIS A 1 93 ? 2.153 -0.861 2.684 1.00 97.38 93 HIS A CA 1
ATOM 757 C C . HIS A 1 93 ? 1.636 -0.190 3.964 1.00 97.38 93 HIS A C 1
ATOM 759 O O . HIS A 1 93 ? 1.258 -0.862 4.934 1.00 97.38 93 HIS A O 1
ATOM 765 N N . HIS A 1 94 ? 1.581 1.146 3.977 1.00 97.44 94 HIS A N 1
ATOM 766 C CA . HIS A 1 94 ? 1.202 1.889 5.183 1.00 97.44 94 HIS A CA 1
ATOM 767 C C . HIS A 1 94 ? -0.265 1.674 5.579 1.00 97.44 94 HIS A C 1
ATOM 769 O O . HIS A 1 94 ? -0.529 1.438 6.755 1.00 97.44 94 HIS A O 1
ATOM 775 N N . GLY A 1 95 ? -1.199 1.683 4.616 1.00 97.38 95 GLY A N 1
ATOM 776 C CA . GLY A 1 95 ? -2.631 1.463 4.878 1.00 97.38 95 GLY A CA 1
ATOM 777 C C . GLY A 1 95 ? -2.914 0.146 5.608 1.00 97.38 95 GLY A C 1
ATOM 778 O O . GLY A 1 95 ? -3.504 0.164 6.686 1.00 97.38 95 GLY A O 1
ATOM 779 N N . TYR A 1 96 ? -2.391 -0.979 5.101 1.00 97.75 96 TYR A N 1
ATOM 780 C CA . TYR A 1 96 ? -2.415 -2.262 5.806 1.00 97.75 96 TYR A CA 1
ATOM 781 C C . TYR A 1 96 ? -1.843 -2.177 7.225 1.00 97.75 96 TYR A C 1
ATOM 783 O O . TYR A 1 96 ? -2.544 -2.486 8.185 1.00 97.75 96 TYR A O 1
ATOM 791 N N . SER A 1 97 ? -0.600 -1.703 7.374 1.00 96.50 97 SER A N 1
ATOM 792 C CA . SER A 1 97 ? 0.057 -1.591 8.686 1.00 96.50 97 SER A CA 1
ATOM 793 C C . SER A 1 97 ? -0.783 -0.794 9.692 1.00 96.50 97 SER A C 1
ATOM 795 O O . SER A 1 97 ? -0.951 -1.196 10.846 1.00 96.50 97 SER A O 1
ATOM 797 N N . GLN A 1 98 ? -1.323 0.345 9.254 1.00 98.19 98 GLN A N 1
ATOM 798 C CA . GLN A 1 98 ? -2.076 1.258 10.101 1.00 98.19 98 GLN A CA 1
ATOM 799 C C . GLN A 1 98 ? -3.450 0.688 10.475 1.00 98.19 98 GLN A C 1
ATOM 801 O O . GLN A 1 98 ? -3.835 0.774 11.647 1.00 98.19 98 GLN A O 1
ATOM 806 N N . LEU A 1 99 ? -4.158 0.059 9.532 1.00 98.00 99 LEU A N 1
ATOM 807 C CA . LEU A 1 99 ? -5.445 -0.581 9.797 1.00 98.00 99 LEU A CA 1
ATOM 808 C C . LEU A 1 99 ? -5.294 -1.785 10.730 1.00 98.00 99 LEU A C 1
ATOM 810 O O . LEU A 1 99 ? -6.053 -1.900 11.688 1.00 98.00 99 LEU A O 1
ATOM 814 N N . SER A 1 100 ? -4.259 -2.613 10.556 1.00 96.69 100 SER A N 1
ATOM 815 C CA . SER A 1 100 ? -3.961 -3.717 11.480 1.00 96.69 100 SER A CA 1
ATOM 816 C C . SER A 1 100 ? -3.726 -3.232 12.917 1.00 96.69 100 SER A C 1
ATOM 818 O O . SER A 1 100 ? -4.154 -3.881 13.872 1.00 96.69 100 SER A O 1
ATOM 820 N N . ILE A 1 101 ? -3.077 -2.075 13.107 1.00 96.31 101 ILE A N 1
ATOM 821 C CA . ILE A 1 101 ? -2.913 -1.459 14.436 1.00 96.31 101 ILE A CA 1
ATOM 822 C C . ILE A 1 101 ? -4.262 -1.018 15.013 1.00 96.31 101 ILE A C 1
ATOM 824 O O . ILE A 1 101 ? -4.495 -1.205 16.209 1.00 96.31 101 ILE A O 1
ATOM 828 N N . ILE A 1 102 ? -5.126 -0.413 14.194 1.00 97.31 102 ILE A N 1
ATOM 829 C CA . ILE A 1 102 ? -6.447 0.062 14.621 1.00 97.31 102 ILE A CA 1
ATOM 830 C C . ILE A 1 102 ? -7.332 -1.121 15.025 1.00 97.31 102 ILE A C 1
ATOM 832 O O . ILE A 1 102 ? -7.838 -1.128 16.145 1.00 97.31 102 ILE A O 1
ATOM 836 N N . LEU A 1 103 ? -7.437 -2.147 14.178 1.00 96.69 103 LEU A N 1
ATOM 837 C CA . LEU A 1 103 ? -8.273 -3.327 14.425 1.00 96.69 103 LEU A CA 1
ATOM 838 C C . LEU A 1 103 ? -7.814 -4.120 15.650 1.00 96.69 103 LEU A C 1
ATOM 840 O O . LEU A 1 103 ? -8.626 -4.522 16.480 1.00 96.69 103 LEU A O 1
ATOM 844 N N . ARG A 1 104 ? -6.494 -4.263 15.841 1.00 95.81 104 ARG A N 1
ATOM 845 C CA . ARG A 1 104 ? -5.949 -4.887 17.056 1.00 95.81 104 ARG A CA 1
ATOM 846 C C . ARG A 1 104 ? -6.359 -4.134 18.322 1.00 95.81 104 ARG A C 1
ATOM 848 O O . ARG A 1 104 ? -6.585 -4.755 19.353 1.00 95.81 104 ARG A O 1
ATOM 855 N N . ARG A 1 105 ? -6.439 -2.801 18.266 1.00 95.06 105 ARG A N 1
ATOM 856 C CA . ARG A 1 105 ? -6.857 -1.975 19.411 1.00 95.06 105 ARG A CA 1
ATOM 857 C C . ARG A 1 105 ? -8.362 -1.999 19.648 1.00 95.06 105 ARG A C 1
ATOM 859 O O . ARG A 1 105 ? -8.766 -1.844 20.793 1.00 95.06 105 ARG A O 1
ATOM 866 N N . SER A 1 106 ? -9.169 -2.174 18.60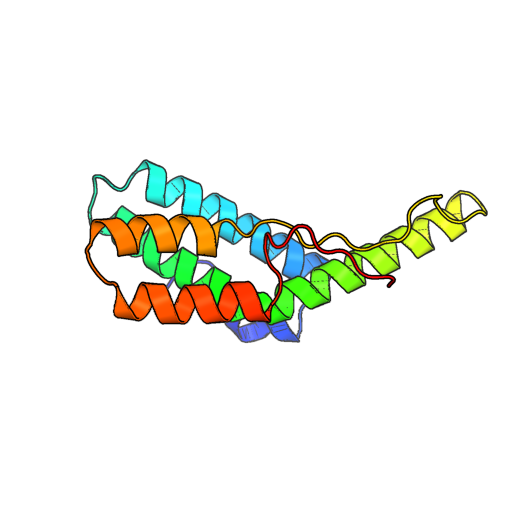3 1.00 94.50 106 SER A N 1
ATOM 867 C CA . SER A 1 106 ? -10.622 -2.323 18.730 1.00 94.50 106 SER A CA 1
ATOM 868 C C . SER A 1 106 ? -11.058 -3.752 19.068 1.00 94.50 106 SER A C 1
ATOM 870 O O . SER A 1 106 ? -12.229 -3.959 19.361 1.00 94.50 106 SER A O 1
ATOM 872 N N . GLY A 1 107 ? -10.139 -4.726 19.038 1.00 95.81 107 GLY A N 1
ATOM 873 C CA . GLY A 1 107 ? -10.442 -6.140 19.280 1.00 95.81 107 GLY A CA 1
ATOM 874 C C . GLY A 1 107 ? -11.123 -6.839 18.099 1.00 95.81 107 GLY A C 1
ATOM 875 O O . GLY A 1 107 ? -11.678 -7.918 18.271 1.00 95.81 107 GLY A O 1
ATOM 876 N N . ASP A 1 108 ? -11.078 -6.245 16.905 1.00 96.00 108 ASP A N 1
ATOM 877 C CA . ASP A 1 108 ? -11.735 -6.768 15.704 1.00 96.00 108 ASP A CA 1
ATOM 878 C C . ASP A 1 108 ? -10.829 -7.786 14.991 1.00 96.00 108 ASP A C 1
ATOM 880 O O . ASP A 1 108 ? -10.138 -7.493 14.008 1.00 96.00 108 ASP A O 1
ATOM 884 N N . ALA A 1 109 ? -10.757 -8.981 15.578 1.00 93.69 109 ALA A N 1
ATOM 885 C CA . ALA A 1 109 ? -9.882 -10.054 15.116 1.00 93.69 109 ALA A CA 1
ATOM 886 C C . ALA A 1 109 ? -10.284 -10.588 13.732 1.00 93.69 109 ALA A C 1
ATOM 888 O O . ALA A 1 109 ? -9.407 -10.893 12.922 1.00 93.69 109 ALA A O 1
ATOM 889 N N . ASP A 1 110 ? -11.585 -10.643 13.440 1.00 95.81 110 ASP A N 1
ATOM 890 C CA . ASP A 1 110 ? -12.112 -11.194 12.190 1.00 95.81 110 ASP A CA 1
ATOM 891 C C . ASP A 1 110 ? -11.692 -10.344 10.989 1.00 95.81 110 ASP A C 1
ATOM 893 O O . ASP A 1 110 ? -11.117 -10.858 10.023 1.00 95.81 110 ASP A O 1
ATOM 897 N N . ARG A 1 111 ? -11.879 -9.018 11.062 1.00 95.38 111 ARG A N 1
ATOM 898 C CA . ARG A 1 111 ? -11.388 -8.116 10.009 1.00 95.38 111 ARG A CA 1
ATOM 899 C C . ARG A 1 111 ? -9.869 -8.131 9.922 1.00 95.38 111 ARG A C 1
ATOM 901 O O . ARG A 1 111 ? -9.321 -8.060 8.821 1.00 95.38 111 ARG A O 1
ATOM 908 N N . GLY A 1 112 ? -9.190 -8.257 11.065 1.00 94.75 112 GLY A N 1
ATOM 909 C CA . GLY A 1 112 ? -7.741 -8.421 11.121 1.00 94.75 112 GLY A CA 1
ATOM 910 C C . GLY A 1 112 ? -7.264 -9.606 10.277 1.00 94.75 112 GLY A C 1
ATOM 911 O O . GLY A 1 112 ? -6.379 -9.436 9.441 1.00 94.75 112 GLY A O 1
ATOM 912 N N . ALA A 1 113 ? -7.898 -10.772 10.424 1.00 95.62 113 ALA A N 1
ATOM 913 C CA . ALA A 1 113 ? -7.551 -11.981 9.679 1.00 95.62 113 ALA A CA 1
ATOM 914 C C . ALA A 1 113 ? -7.788 -11.838 8.165 1.00 95.62 113 ALA A C 1
ATOM 916 O O . ALA A 1 113 ? -6.946 -12.257 7.366 1.00 95.62 113 ALA A O 1
ATOM 917 N N . VAL A 1 114 ? -8.896 -11.206 7.759 1.00 95.94 114 VAL A N 1
ATOM 918 C CA . VAL A 1 114 ? -9.190 -10.930 6.339 1.00 95.94 114 VAL A CA 1
ATOM 919 C C . VAL A 1 114 ? -8.089 -10.075 5.712 1.00 95.94 114 VAL A C 1
ATOM 921 O O . VAL A 1 114 ? -7.592 -10.387 4.628 1.00 95.94 114 VAL A O 1
ATOM 924 N N . ILE A 1 115 ? -7.673 -9.020 6.410 1.00 95.06 115 ILE A N 1
ATOM 925 C CA . ILE A 1 115 ? -6.623 -8.115 5.943 1.00 95.06 115 ILE A CA 1
ATOM 926 C C . ILE A 1 115 ? -5.264 -8.814 5.882 1.00 95.06 115 ILE A C 1
ATOM 928 O O . ILE A 1 115 ? -4.566 -8.677 4.877 1.00 95.06 115 ILE A O 1
ATOM 932 N N . THR A 1 116 ? -4.906 -9.589 6.910 1.00 93.81 116 THR A N 1
ATOM 933 C CA . THR A 1 116 ? -3.661 -10.372 6.935 1.00 93.81 116 THR A CA 1
ATOM 934 C C . THR A 1 116 ? -3.579 -11.335 5.752 1.00 93.81 116 THR A C 1
ATOM 936 O O . THR A 1 116 ? -2.554 -11.411 5.081 1.00 93.81 116 THR A O 1
ATOM 939 N N . LYS A 1 117 ? -4.681 -12.005 5.408 1.00 96.19 117 LYS A N 1
ATOM 940 C CA . LYS A 1 117 ? -4.703 -12.894 4.243 1.00 96.19 117 LYS A CA 1
ATOM 941 C C . LYS A 1 117 ? -4.457 -12.141 2.930 1.00 96.19 117 LYS A C 1
ATOM 943 O O . LYS A 1 117 ? -3.761 -12.646 2.050 1.00 96.19 117 LYS A O 1
ATOM 948 N N . LYS A 1 118 ? -5.019 -10.936 2.786 1.00 96.62 118 LYS A N 1
ATOM 949 C CA . LYS A 1 118 ? -4.870 -10.123 1.569 1.00 96.62 118 LYS A CA 1
ATOM 950 C C . LYS A 1 118 ? -3.438 -9.604 1.405 1.00 96.62 118 LYS A C 1
ATOM 952 O O . LYS A 1 118 ? -2.841 -9.835 0.355 1.00 96.62 118 LYS A O 1
ATOM 957 N N . ILE A 1 119 ? -2.861 -8.999 2.452 1.00 95.75 119 ILE A N 1
ATOM 958 C CA . ILE A 1 119 ? -1.480 -8.479 2.423 1.00 95.75 119 ILE A CA 1
ATOM 959 C C . ILE A 1 119 ? -0.468 -9.590 2.083 1.00 95.75 119 ILE A C 1
ATOM 961 O O . ILE A 1 119 ? 0.430 -9.372 1.271 1.00 95.75 119 ILE A O 1
ATOM 965 N N . GLU A 1 120 ? -0.658 -10.798 2.628 1.00 94.12 120 GLU A N 1
ATOM 966 C CA . GLU A 1 120 ? 0.170 -11.972 2.322 1.00 94.12 120 GLU A CA 1
ATOM 967 C C . GLU A 1 120 ? 0.026 -12.419 0.863 1.00 94.12 120 GLU A C 1
ATOM 969 O O . GLU A 1 120 ? 1.032 -12.670 0.195 1.00 94.12 120 GLU A O 1
ATOM 974 N N . SER A 1 121 ? -1.208 -12.481 0.349 1.00 95.75 121 SER A N 1
ATOM 975 C CA . SER A 1 121 ? -1.473 -12.900 -1.034 1.00 95.75 121 SER A CA 1
ATOM 976 C C . SER A 1 121 ? -0.849 -11.967 -2.076 1.00 95.75 121 SER A C 1
ATOM 978 O O . SER A 1 121 ? -0.405 -12.424 -3.125 1.00 95.75 121 SER A O 1
ATOM 980 N N . GLU A 1 122 ? -0.747 -10.678 -1.758 1.00 95.56 122 GLU A N 1
ATOM 981 C CA . GLU A 1 122 ? -0.190 -9.642 -2.635 1.00 95.56 122 GLU A CA 1
ATOM 982 C C . GLU A 1 122 ? 1.314 -9.434 -2.443 1.00 95.56 122 GLU A C 1
ATOM 984 O O . GLU A 1 122 ? 1.968 -8.792 -3.258 1.00 95.56 122 GLU A O 1
ATOM 989 N N . GLY A 1 123 ? 1.887 -9.970 -1.364 1.00 95.31 123 GLY A N 1
ATOM 990 C CA . GLY A 1 123 ? 3.318 -9.887 -1.092 1.00 95.31 123 GLY A CA 1
ATOM 991 C C . GLY A 1 123 ? 3.805 -8.586 -0.470 1.00 95.31 123 GLY A C 1
ATOM 992 O O . GLY A 1 123 ? 5.017 -8.434 -0.302 1.00 95.31 123 GLY A O 1
ATOM 993 N N . TRP A 1 124 ? 2.923 -7.664 -0.099 1.00 96.44 124 TRP A N 1
ATOM 994 C CA . TRP A 1 124 ? 3.307 -6.422 0.572 1.00 96.44 124 TRP A CA 1
ATOM 995 C C . TRP A 1 124 ? 4.087 -6.704 1.863 1.00 96.44 124 TRP A C 1
ATOM 997 O O . TRP A 1 124 ? 3.675 -7.501 2.702 1.00 96.44 124 TRP A O 1
ATOM 1007 N N . GLY A 1 125 ? 5.233 -6.044 2.031 1.00 92.88 125 GLY A N 1
ATOM 1008 C CA . GLY A 1 125 ? 6.096 -6.184 3.208 1.00 92.88 125 GLY A CA 1
ATOM 1009 C C . GLY A 1 125 ? 6.740 -7.566 3.369 1.00 92.88 125 GLY A C 1
ATOM 1010 O O . GLY A 1 125 ? 7.293 -7.851 4.425 1.00 92.88 125 GLY A O 1
ATOM 1011 N N . SER A 1 126 ? 6.686 -8.426 2.346 1.00 92.56 126 SER A N 1
ATOM 1012 C CA . SER A 1 126 ? 7.186 -9.806 2.431 1.00 92.56 126 SER A CA 1
ATOM 1013 C C . SER A 1 126 ? 8.712 -9.938 2.349 1.00 92.56 126 SER A C 1
ATOM 1015 O O . SER A 1 126 ? 9.228 -11.048 2.454 1.00 92.56 126 SER A O 1
ATOM 1017 N N . CYS A 1 127 ? 9.440 -8.840 2.104 1.00 89.94 127 CYS A N 1
ATOM 1018 C CA . CYS A 1 127 ? 10.872 -8.837 1.765 1.00 89.94 127 CYS A CA 1
ATOM 1019 C C . CYS A 1 127 ? 11.232 -9.710 0.544 1.00 89.94 127 CYS A C 1
ATOM 1021 O O . CYS A 1 127 ? 12.412 -9.940 0.274 1.00 89.94 127 CYS A O 1
ATOM 1023 N N . ARG A 1 128 ? 10.230 -10.197 -0.200 1.00 94.00 128 ARG A N 1
ATOM 1024 C CA . ARG A 1 128 ? 10.427 -10.934 -1.445 1.00 94.00 128 ARG A CA 1
ATOM 1025 C C . ARG A 1 128 ? 10.843 -9.977 -2.550 1.00 94.00 128 ARG A C 1
ATOM 1027 O O . ARG A 1 128 ? 10.568 -8.775 -2.511 1.00 94.00 128 ARG A O 1
ATOM 1034 N N . TYR A 1 129 ? 11.463 -10.556 -3.560 1.00 94.56 129 TYR A N 1
ATOM 1035 C CA . TYR A 1 129 ? 11.751 -9.891 -4.810 1.00 94.56 129 TYR A CA 1
ATOM 1036 C C . TYR A 1 129 ? 11.402 -10.808 -5.974 1.00 94.56 129 TYR A C 1
ATOM 1038 O O . TYR A 1 129 ? 11.330 -12.027 -5.808 1.00 94.56 129 TYR A O 1
ATOM 1046 N N . GLU A 1 130 ? 11.225 -10.218 -7.145 1.00 94.69 130 GLU A N 1
ATOM 1047 C CA . GLU A 1 130 ? 11.052 -10.945 -8.398 1.00 94.69 130 GLU A CA 1
ATOM 1048 C C . GLU A 1 130 ? 11.824 -10.264 -9.527 1.00 94.69 130 GLU A C 1
ATOM 1050 O O . GLU A 1 130 ? 12.102 -9.062 -9.477 1.00 94.69 130 GLU A O 1
ATOM 1055 N N . ASP A 1 131 ? 12.211 -11.057 -10.520 1.00 91.62 131 ASP A N 1
ATOM 1056 C CA . ASP A 1 131 ? 12.759 -10.540 -11.768 1.00 91.62 131 ASP A CA 1
ATOM 1057 C C . ASP A 1 131 ? 11.598 -9.985 -12.608 1.00 91.62 131 ASP A C 1
ATOM 1059 O O . ASP A 1 131 ? 10.560 -10.644 -12.728 1.00 91.62 131 ASP A O 1
ATOM 1063 N N . ILE A 1 132 ? 11.752 -8.769 -13.149 1.00 87.38 132 ILE A N 1
ATOM 1064 C CA . ILE A 1 132 ? 10.701 -8.071 -13.909 1.00 87.38 132 ILE A CA 1
ATOM 1065 C C . ILE A 1 132 ? 11.169 -7.523 -15.247 1.00 87.38 132 ILE A C 1
ATOM 1067 O O . ILE A 1 132 ? 12.394 -7.338 -15.428 1.00 87.38 132 ILE A O 1
#

Organism: Tatumella citrea (NCBI:txid53336)

pLDDT: mean 95.49, std 4.34, range [59.88, 98.5]

Radius of gyration: 16.63 Å; chains: 1; bounding box: 41×26×42 Å

Foldseek 3Di:
DDPCVVCLVVVVVDALVVNLVSLVVLLVLLVVLVVVVVPVVSVVSNLVSLVSSLVCVLVNLVSQLVVLVVVQVVCCVVVVDGDPDSKDWAEARNSLVVNLVVCVVVVVVVVNVVSVVSCVVSCHPVRDIDHD

Sequence (132 aa):
MTTFSHRLAHIKTLDCFDIVDLHFEIQEAIKTAYRLRKDPKQLSLAIELCEESISISDIVIEAMKEKHRARLKEYEDVVGMKPSNTKFFYPSHHGYSQLSIILRRSGDADRGAVITKKIESEGWGSCRYEDI